Protein AF-A0A151BM33-F1 (afdb_monomer)

Sequence (132 aa):
MLRGLRAWWRGWRWKRRLNKRLEELEAKARELLREKDEAYTWSPIVYAERVLGIKPFSYQAKLLEDTNKRIVACMGRQTGKTTTIAMKAIYFADKNPRVTVLITSPSLRQSMIMFDRITTFVYSTPYLRNKV

Foldseek 3Di:
DPPVVVVVVVVVVVVVVVVVVVVVVVVVVVVVVVVVVCVQQVALQSVCCVQQVDHQDPLLSVVLRDPDPDDDDDDDPPNCVLVSVLSSQVSVPVVDDPDDDDDDDPDPVVSVVSVVSNVCRQVVGPVNVVVD

pLDDT: mean 89.18, std 10.1, range [53.09, 97.38]

Radius of gyration: 23.31 Å; Cα contacts (8 Å, |Δi|>4): 73; chains: 1; bounding box: 54×42×65 Å

Structure (mmCIF, N/CA/C/O backbone):
data_AF-A0A151BM33-F1
#
_entry.id   AF-A0A151BM33-F1
#
loop_
_atom_site.group_PDB
_atom_site.id
_atom_site.type_symbol
_atom_site.label_atom_id
_atom_site.label_alt_id
_atom_site.label_comp_id
_atom_site.label_asym_id
_atom_site.label_entity_id
_atom_site.label_seq_id
_atom_site.pdbx_PDB_ins_code
_atom_site.Cartn_x
_atom_site.Cartn_y
_atom_site.Cartn_z
_atom_site.occupancy
_atom_site.B_iso_or_equiv
_atom_site.auth_seq_id
_atom_site.auth_comp_id
_atom_site.auth_asym_id
_atom_site.auth_atom_id
_atom_site.pdbx_PDB_model_num
ATOM 1 N N . MET A 1 1 ? -36.157 28.209 45.078 1.00 53.09 1 MET A N 1
ATOM 2 C CA . MET A 1 1 ? -34.892 28.111 44.308 1.00 53.09 1 MET A CA 1
ATOM 3 C C . MET A 1 1 ? -34.386 26.674 44.035 1.00 53.09 1 MET A C 1
ATOM 5 O O . MET A 1 1 ? -33.508 26.513 43.204 1.00 53.09 1 MET A O 1
ATOM 9 N N . LEU A 1 2 ? -34.932 25.602 44.646 1.00 55.25 2 LEU A N 1
ATOM 10 C CA . LEU A 1 2 ? -34.335 24.242 44.604 1.00 55.25 2 LEU A CA 1
ATOM 11 C C . LEU A 1 2 ? -34.888 23.254 43.544 1.00 55.25 2 LEU A C 1
ATOM 13 O O . LEU A 1 2 ? -34.390 22.134 43.431 1.00 55.25 2 LEU A O 1
ATOM 17 N N . ARG A 1 3 ? -35.899 23.624 42.743 1.00 54.91 3 ARG A N 1
ATOM 18 C CA . ARG A 1 3 ? -36.500 22.711 41.740 1.00 54.91 3 ARG A CA 1
ATOM 19 C C . ARG A 1 3 ? -35.663 22.540 40.458 1.00 54.91 3 ARG A C 1
ATOM 21 O O . ARG A 1 3 ? -35.743 21.483 39.837 1.00 54.91 3 ARG A O 1
ATOM 28 N N . GLY A 1 4 ? -34.814 23.511 40.106 1.00 60.00 4 GLY A N 1
ATOM 29 C CA . GLY A 1 4 ? -33.956 23.451 38.910 1.00 60.00 4 GLY A CA 1
ATOM 30 C C . GLY A 1 4 ? -32.774 22.479 39.033 1.00 60.00 4 GLY A C 1
ATOM 31 O O . GLY A 1 4 ? -32.442 21.784 38.073 1.00 60.00 4 GLY A O 1
ATOM 32 N N . LEU A 1 5 ? -32.196 22.342 40.234 1.00 60.88 5 LEU A N 1
ATOM 33 C CA . LEU A 1 5 ? -31.001 21.517 40.455 1.00 60.88 5 LEU A CA 1
ATOM 34 C C . LEU A 1 5 ? -31.243 20.019 40.220 1.00 60.88 5 LEU A C 1
ATOM 36 O O . LEU A 1 5 ? -30.384 19.350 39.656 1.00 60.88 5 LEU A O 1
ATOM 40 N N . ARG A 1 6 ? -32.408 19.474 40.612 1.00 61.97 6 ARG A N 1
ATOM 41 C CA . ARG A 1 6 ? -32.717 18.039 40.424 1.00 61.97 6 ARG A CA 1
ATOM 42 C C . ARG A 1 6 ? -32.969 17.677 38.960 1.00 61.97 6 ARG A C 1
ATOM 44 O O . ARG A 1 6 ? -32.622 16.576 38.537 1.00 61.97 6 ARG A O 1
ATOM 51 N N . ALA A 1 7 ? -33.578 18.573 38.185 1.00 62.25 7 ALA A N 1
ATOM 52 C CA . ALA A 1 7 ? -33.772 18.375 36.749 1.00 62.25 7 ALA A CA 1
ATOM 53 C C . ALA A 1 7 ? -32.430 18.442 36.000 1.00 62.25 7 ALA A C 1
ATOM 55 O O . ALA A 1 7 ? -32.131 17.556 35.201 1.00 62.25 7 ALA A O 1
ATOM 56 N N . TRP A 1 8 ? -31.587 19.415 36.356 1.00 61.22 8 TRP A N 1
ATOM 57 C CA . TRP A 1 8 ? -30.235 19.576 35.823 1.00 61.22 8 TRP A CA 1
ATOM 58 C C . TRP A 1 8 ? -29.321 18.382 36.148 1.00 61.22 8 TRP A C 1
ATOM 60 O O . TRP A 1 8 ? -28.706 17.820 35.245 1.00 61.22 8 TRP A O 1
ATOM 70 N N . TRP A 1 9 ? -29.319 17.897 37.397 1.00 61.62 9 TRP A N 1
ATOM 71 C CA . TRP A 1 9 ? -28.558 16.705 37.809 1.00 61.62 9 TRP A CA 1
ATOM 72 C C . TRP A 1 9 ? -28.997 15.431 37.084 1.00 61.62 9 TRP A C 1
ATOM 74 O O . TRP A 1 9 ? -28.162 14.604 36.712 1.00 61.62 9 TRP A O 1
ATOM 84 N N . ARG A 1 10 ? -30.306 15.258 36.856 1.00 69.00 10 ARG A N 1
ATOM 85 C CA . ARG A 1 10 ? -30.814 14.136 36.056 1.00 69.00 10 ARG A CA 1
ATOM 86 C C . ARG A 1 10 ? -30.348 14.262 34.607 1.00 69.00 10 ARG A C 1
ATOM 88 O O . ARG A 1 10 ? -29.765 13.308 34.104 1.00 69.00 10 ARG A O 1
ATOM 95 N N . GLY A 1 11 ? -30.506 15.424 33.974 1.00 71.25 11 GLY A N 1
ATOM 96 C CA . GLY A 1 11 ? -30.040 15.667 32.604 1.00 71.25 11 GLY A CA 1
ATOM 97 C C . GLY A 1 11 ? -28.537 15.436 32.431 1.00 71.25 11 GLY A C 1
ATOM 98 O O . GLY A 1 11 ? -28.123 14.751 31.501 1.00 71.25 11 GLY A O 1
ATOM 99 N N . TRP A 1 12 ? -27.721 15.911 33.375 1.00 73.44 12 TRP A N 1
ATOM 100 C CA . TRP A 1 12 ? -26.271 15.711 33.371 1.00 73.44 12 TRP A CA 1
ATOM 101 C C . TRP A 1 12 ? -25.885 14.234 33.496 1.00 73.44 12 TRP A C 1
ATOM 103 O O . TRP A 1 12 ? -25.063 13.727 32.733 1.00 73.44 12 TRP A O 1
ATOM 113 N N . ARG A 1 13 ? -26.540 13.502 34.405 1.00 76.38 13 ARG A N 1
ATOM 114 C CA . ARG A 1 13 ? -26.320 12.064 34.602 1.00 76.38 13 ARG A CA 1
ATOM 115 C C . ARG A 1 13 ? -26.744 11.239 33.381 1.00 76.38 13 ARG A C 1
ATOM 117 O O . ARG A 1 13 ? -26.051 10.285 33.031 1.00 76.38 13 ARG A O 1
ATOM 124 N N . TRP A 1 14 ? -27.834 11.616 32.710 1.00 74.50 14 TRP A N 1
ATOM 125 C CA . TRP A 1 14 ? -28.260 11.014 31.441 1.00 74.50 14 TRP A CA 1
ATOM 126 C C . TRP A 1 14 ? -27.273 11.312 30.308 1.00 74.50 14 TRP A C 1
ATOM 128 O O . TRP A 1 14 ? -26.845 10.384 29.624 1.00 74.50 14 TRP A O 1
ATOM 138 N N . LYS A 1 15 ? -26.836 12.569 30.167 1.00 78.94 15 LYS A N 1
ATOM 139 C CA . LYS A 1 15 ? -25.858 13.003 29.159 1.00 78.94 15 LYS A CA 1
ATOM 140 C C . LYS A 1 15 ? -24.519 12.280 29.317 1.00 78.94 15 LYS A C 1
ATOM 142 O O . LYS A 1 15 ? -23.968 11.786 28.346 1.00 78.94 15 LYS A O 1
ATOM 147 N N . ARG A 1 16 ? -24.047 12.101 30.554 1.00 82.19 16 ARG A N 1
ATOM 148 C CA . ARG A 1 16 ? -22.817 11.352 30.854 1.00 82.19 16 ARG A CA 1
ATOM 149 C C . ARG A 1 16 ? -22.931 9.864 30.502 1.00 82.19 16 ARG A C 1
ATOM 151 O O . ARG A 1 16 ? -21.979 9.278 29.999 1.00 82.19 16 ARG A O 1
ATOM 158 N N . ARG A 1 17 ? -24.099 9.252 30.736 1.00 84.06 17 ARG A N 1
ATOM 159 C CA . ARG A 1 17 ? -24.363 7.846 30.380 1.00 84.06 17 ARG A CA 1
ATOM 160 C C . ARG A 1 17 ? -24.455 7.644 28.866 1.00 84.06 17 ARG A C 1
ATOM 162 O O . ARG A 1 17 ? -23.980 6.630 28.367 1.00 84.06 17 ARG A O 1
ATOM 169 N N . LEU A 1 18 ? -25.049 8.606 28.161 1.00 86.19 18 LEU A N 1
ATOM 170 C CA . LEU A 1 18 ? -25.092 8.658 26.699 1.00 86.19 18 LEU A CA 1
ATOM 171 C C . LEU A 1 18 ? -23.692 8.827 26.104 1.00 86.19 18 LEU A C 1
ATOM 173 O O . LEU A 1 18 ? -23.329 8.041 25.242 1.00 86.19 18 LEU A O 1
ATOM 177 N N . ASN A 1 19 ? -22.890 9.763 26.619 1.00 90.69 19 ASN A N 1
ATOM 178 C CA . ASN A 1 19 ? -21.514 9.970 26.160 1.00 90.69 19 ASN A CA 1
ATOM 179 C C . ASN A 1 19 ? -20.654 8.720 26.364 1.00 90.69 19 ASN A C 1
ATOM 181 O O . ASN A 1 19 ? -19.970 8.304 25.441 1.00 90.69 19 ASN A O 1
ATOM 185 N N . LYS A 1 20 ? -20.758 8.060 27.525 1.00 90.06 20 LYS A N 1
ATOM 186 C CA . LYS A 1 20 ? -20.035 6.806 27.767 1.00 90.06 20 LYS A CA 1
ATOM 187 C C . LYS A 1 20 ? -20.435 5.710 26.769 1.00 90.06 20 LYS A C 1
ATOM 189 O O . LYS A 1 20 ? -19.578 5.026 26.228 1.00 90.06 20 LYS A O 1
ATOM 194 N N . ARG A 1 21 ? -21.738 5.557 26.494 1.00 90.12 21 ARG A N 1
ATOM 195 C CA . ARG A 1 21 ? -22.224 4.619 25.467 1.00 90.12 21 ARG A CA 1
ATOM 196 C C . ARG A 1 21 ? -21.727 4.987 24.071 1.00 90.12 21 ARG A C 1
ATOM 198 O O . ARG A 1 21 ? -21.435 4.086 23.298 1.00 90.12 21 ARG A O 1
ATOM 205 N N . LEU A 1 22 ? -21.649 6.276 23.748 1.00 91.19 22 LEU A N 1
ATOM 206 C CA . LEU A 1 22 ? -21.128 6.749 22.468 1.00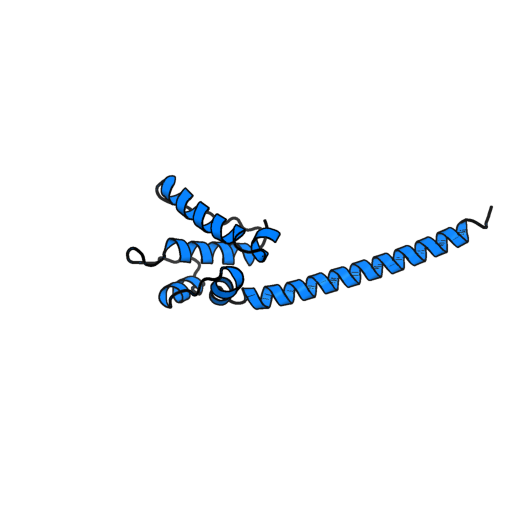 91.19 22 LEU A CA 1
ATOM 207 C C . LEU A 1 22 ? -19.645 6.393 22.320 1.00 91.19 22 LEU A C 1
ATOM 209 O O . LEU A 1 22 ? -19.279 5.795 21.319 1.00 91.19 22 LEU A O 1
ATOM 213 N N . GLU A 1 23 ? -18.829 6.653 23.342 1.00 91.19 23 GLU A N 1
ATOM 214 C CA . GLU A 1 23 ? -17.410 6.269 23.375 1.00 91.19 23 GLU A CA 1
ATOM 215 C C . GLU A 1 23 ? -17.221 4.749 23.229 1.00 91.19 23 GLU A C 1
ATOM 217 O O . GLU A 1 23 ? -16.388 4.300 22.445 1.00 91.19 23 GLU A O 1
ATOM 222 N N . GLU A 1 24 ? -18.023 3.942 23.932 1.00 92.81 24 GLU A N 1
ATOM 223 C CA . GLU A 1 24 ? -17.997 2.476 23.820 1.00 92.81 24 GLU A CA 1
ATOM 224 C C . GLU A 1 24 ? -18.382 1.997 22.408 1.00 92.81 24 GLU A C 1
ATOM 226 O O . GLU A 1 24 ? -17.767 1.071 21.874 1.00 92.81 24 GLU A O 1
ATOM 231 N N . LEU A 1 25 ? -19.394 2.614 21.789 1.00 92.44 25 LEU A N 1
ATOM 232 C CA . LEU A 1 25 ? -19.814 2.300 20.420 1.00 92.44 25 LEU A CA 1
ATOM 233 C C . LEU A 1 25 ? -18.760 2.714 19.394 1.00 92.44 25 LEU A C 1
ATOM 235 O O . LEU A 1 25 ? -18.469 1.945 18.482 1.00 92.44 25 LEU A O 1
ATOM 239 N N . GLU A 1 26 ? -18.161 3.893 19.552 1.00 92.25 26 GLU A N 1
ATOM 240 C CA . GLU A 1 26 ? -17.071 4.354 18.697 1.00 92.25 26 GLU A CA 1
ATOM 241 C C . GLU A 1 26 ? -15.847 3.447 18.805 1.00 92.25 26 GLU A C 1
ATOM 243 O O . GLU A 1 26 ? -15.246 3.118 17.786 1.00 92.25 26 GLU A O 1
ATOM 248 N N . ALA A 1 27 ? -15.477 3.021 20.015 1.00 88.94 27 ALA A N 1
ATOM 249 C CA . ALA A 1 27 ? -14.367 2.099 20.224 1.00 88.94 27 ALA A CA 1
ATOM 250 C C . ALA A 1 27 ? -14.616 0.761 19.511 1.00 88.94 27 ALA A C 1
ATOM 252 O O . ALA A 1 27 ? -13.766 0.313 18.744 1.00 88.94 27 ALA A O 1
ATOM 253 N N . LYS A 1 28 ? -15.815 0.184 19.671 1.00 91.06 28 LYS A N 1
ATOM 254 C CA . LYS A 1 28 ? -16.213 -1.049 18.970 1.00 91.06 28 LYS A CA 1
ATOM 255 C C . LYS A 1 28 ? -16.226 -0.884 17.454 1.00 91.06 28 LYS A C 1
ATOM 257 O O . LYS A 1 28 ? -15.776 -1.770 16.736 1.00 91.06 28 LYS A O 1
ATOM 262 N N . ALA A 1 29 ? -16.730 0.243 16.953 1.00 88.69 29 ALA A N 1
ATOM 263 C CA . ALA A 1 29 ? -16.724 0.526 15.523 1.00 88.69 29 ALA A CA 1
ATOM 264 C C . ALA A 1 29 ? -15.289 0.606 14.978 1.00 88.69 29 ALA A C 1
ATOM 266 O O . ALA A 1 29 ? -15.005 0.029 13.932 1.00 88.69 29 ALA A O 1
ATOM 267 N N . ARG A 1 30 ? -14.372 1.263 15.701 1.00 84.12 30 ARG A N 1
ATOM 268 C CA . ARG A 1 30 ? -12.949 1.338 15.329 1.00 84.12 30 ARG A CA 1
ATOM 269 C C . ARG A 1 30 ? -12.282 -0.035 15.327 1.00 84.12 30 ARG A C 1
ATOM 271 O O . ARG A 1 30 ? -11.504 -0.316 14.424 1.00 84.12 30 ARG A O 1
ATOM 278 N N . GLU A 1 31 ? -12.588 -0.879 16.307 1.00 87.06 31 GLU A N 1
ATOM 279 C CA . GLU A 1 31 ? -12.047 -2.238 16.403 1.00 87.06 31 GLU A CA 1
ATOM 280 C C . GLU A 1 31 ? -12.516 -3.114 15.234 1.00 87.06 31 GLU A C 1
ATOM 282 O O . GLU A 1 31 ? -11.691 -3.678 14.522 1.00 87.06 31 GLU A O 1
ATOM 287 N N . LEU A 1 32 ? -13.819 -3.106 14.932 1.00 85.69 32 LEU A N 1
ATOM 288 C CA . LEU A 1 32 ? -14.380 -3.816 13.776 1.00 85.69 32 LEU A CA 1
ATOM 289 C C . LEU A 1 32 ? -13.815 -3.319 12.439 1.00 85.69 32 LEU A C 1
ATOM 291 O O . LEU A 1 32 ? -13.590 -4.109 11.521 1.00 85.69 32 LEU A O 1
ATOM 295 N N . LEU A 1 33 ? -13.610 -2.006 12.301 1.00 83.38 33 LEU A N 1
ATOM 296 C CA . LEU A 1 33 ? -12.974 -1.434 11.113 1.00 83.38 33 LEU A CA 1
ATOM 297 C C . LEU A 1 33 ? -11.524 -1.906 10.991 1.00 83.38 33 LEU A C 1
ATOM 299 O O . LEU A 1 33 ? -11.100 -2.277 9.903 1.00 83.38 33 LEU A O 1
ATOM 303 N N . ARG A 1 34 ? -10.790 -1.964 12.104 1.00 80.50 34 ARG A N 1
ATOM 304 C CA . ARG A 1 34 ? -9.408 -2.442 12.126 1.00 80.50 34 ARG A CA 1
ATOM 305 C C . ARG A 1 34 ? -9.291 -3.918 11.755 1.00 80.50 34 ARG A C 1
ATOM 307 O O . ARG A 1 34 ? -8.432 -4.256 10.949 1.00 80.50 34 ARG A O 1
ATOM 314 N N . GLU A 1 35 ? -10.149 -4.780 12.294 1.00 81.31 35 GLU A N 1
ATOM 315 C CA . GLU A 1 35 ? -10.175 -6.204 11.931 1.00 81.31 35 GLU A CA 1
ATOM 316 C C . GLU A 1 35 ? -10.433 -6.392 10.433 1.00 81.31 35 GLU A C 1
ATOM 318 O O . GLU A 1 35 ? -9.762 -7.181 9.763 1.00 81.31 35 GLU A O 1
ATOM 323 N N . LYS A 1 36 ? -11.380 -5.621 9.881 1.00 80.88 36 LYS A N 1
ATOM 324 C CA . LYS A 1 36 ? -11.644 -5.621 8.441 1.00 80.88 36 LYS A CA 1
ATOM 325 C C . LYS A 1 36 ? -10.431 -5.146 7.647 1.00 80.88 36 LYS A C 1
ATOM 327 O O . LYS A 1 36 ? -10.064 -5.811 6.683 1.00 80.88 36 LYS A O 1
ATOM 332 N N . ASP A 1 37 ? -9.796 -4.050 8.047 1.00 82.44 37 ASP A N 1
ATOM 333 C CA . ASP A 1 37 ? -8.592 -3.533 7.391 1.00 82.44 37 ASP A CA 1
ATOM 334 C C . ASP A 1 37 ? -7.454 -4.566 7.410 1.00 82.44 37 ASP A C 1
ATOM 336 O O . ASP A 1 37 ? -6.805 -4.805 6.391 1.00 82.44 37 ASP A O 1
ATOM 340 N N . GLU A 1 38 ? -7.219 -5.239 8.536 1.00 81.81 38 GLU A N 1
ATOM 341 C CA . GLU A 1 38 ? -6.189 -6.278 8.648 1.00 81.81 38 GLU A CA 1
ATOM 342 C C . GLU A 1 38 ? -6.463 -7.460 7.703 1.00 81.81 38 GLU A C 1
ATOM 344 O O . GLU A 1 38 ? -5.540 -7.921 7.024 1.00 81.81 38 GLU A O 1
ATOM 349 N N . ALA A 1 39 ? -7.724 -7.875 7.546 1.00 81.31 39 ALA A N 1
ATOM 350 C CA . ALA A 1 39 ? -8.106 -8.944 6.620 1.00 81.31 39 ALA A CA 1
ATOM 351 C C . ALA A 1 39 ? -7.772 -8.634 5.145 1.00 81.31 39 ALA A C 1
ATOM 353 O O . ALA A 1 39 ? -7.473 -9.550 4.375 1.00 81.31 39 ALA A O 1
ATOM 354 N N . TYR A 1 40 ? -7.776 -7.359 4.742 1.00 81.00 40 TYR A N 1
ATOM 355 C CA . TYR A 1 40 ? -7.426 -6.936 3.377 1.00 81.00 40 TYR A CA 1
ATOM 356 C C . TYR A 1 40 ? -5.957 -6.527 3.209 1.00 81.00 40 TYR A C 1
ATOM 358 O O . TYR A 1 40 ? -5.490 -6.368 2.081 1.00 81.00 40 TYR A O 1
ATOM 366 N N . THR A 1 41 ? -5.214 -6.362 4.307 1.00 87.50 41 THR A N 1
ATOM 367 C CA . THR A 1 41 ? -3.863 -5.773 4.298 1.00 87.50 41 THR A CA 1
ATOM 368 C C . THR A 1 41 ? -2.792 -6.644 4.962 1.00 87.50 41 THR A C 1
ATOM 370 O O . THR A 1 41 ? -1.712 -6.149 5.296 1.00 87.50 41 THR A O 1
ATOM 373 N N . TRP A 1 42 ? -3.056 -7.933 5.191 1.00 88.56 42 TRP A N 1
ATOM 374 C CA . TRP A 1 42 ? -2.095 -8.834 5.843 1.00 88.56 42 TRP A CA 1
ATOM 375 C C . TRP A 1 42 ? -0.888 -9.198 4.961 1.00 88.56 42 TRP A C 1
ATOM 377 O O . TRP A 1 42 ? 0.179 -9.499 5.490 1.00 88.56 42 TRP A O 1
ATOM 387 N N . SER A 1 43 ? -1.030 -9.145 3.632 1.00 93.81 43 SER A N 1
ATOM 388 C CA . SER A 1 43 ? 0.052 -9.386 2.669 1.00 93.81 43 SER A CA 1
ATOM 389 C C . SER A 1 43 ? 0.054 -8.325 1.561 1.00 93.81 43 SER A C 1
ATOM 391 O O . SER A 1 43 ? -1.026 -7.908 1.129 1.00 93.81 43 SER A O 1
ATOM 393 N N . PRO A 1 44 ? 1.234 -7.935 1.033 1.00 95.62 44 PRO A N 1
ATOM 394 C CA . PRO A 1 44 ? 1.342 -7.077 -0.147 1.00 95.62 44 PRO A CA 1
ATOM 395 C C . PRO A 1 44 ? 0.565 -7.596 -1.368 1.00 95.62 44 PRO A C 1
ATOM 397 O O . PRO A 1 44 ? 0.064 -6.801 -2.160 1.00 95.62 44 PRO A O 1
ATOM 400 N N . ILE A 1 45 ? 0.464 -8.921 -1.535 1.00 96.44 45 ILE A N 1
ATOM 401 C CA . ILE A 1 45 ? -0.253 -9.535 -2.663 1.00 96.44 45 ILE A CA 1
ATOM 402 C C . ILE A 1 45 ? -1.757 -9.377 -2.477 1.00 96.44 45 ILE A C 1
ATOM 404 O O . ILE A 1 45 ? -2.444 -8.909 -3.381 1.00 96.44 45 ILE A O 1
ATOM 408 N N . VAL A 1 46 ? -2.265 -9.717 -1.290 1.00 94.69 46 VAL A N 1
ATOM 409 C CA . VAL A 1 46 ? -3.693 -9.563 -0.977 1.00 94.69 46 VAL A CA 1
ATOM 410 C C . VAL A 1 46 ? -4.105 -8.103 -1.070 1.00 94.69 46 VAL A C 1
ATOM 412 O O . VAL A 1 46 ? -5.164 -7.803 -1.612 1.00 94.69 46 VAL A O 1
ATOM 415 N N . TYR A 1 47 ? -3.237 -7.196 -0.632 1.00 95.31 47 TYR A N 1
ATOM 416 C CA . TYR A 1 47 ? -3.439 -5.769 -0.803 1.00 95.31 47 TYR A CA 1
ATOM 417 C C . TYR A 1 47 ? -3.556 -5.372 -2.280 1.00 95.31 47 TYR A C 1
ATOM 419 O O . TYR A 1 47 ? -4.498 -4.682 -2.669 1.00 95.31 47 TYR A O 1
ATOM 427 N N . ALA A 1 48 ? -2.632 -5.838 -3.125 1.00 95.75 48 ALA A N 1
ATOM 428 C CA . ALA A 1 48 ? -2.678 -5.575 -4.559 1.00 95.75 48 ALA A CA 1
ATOM 429 C C . ALA A 1 48 ? -3.984 -6.085 -5.192 1.00 95.75 48 ALA A C 1
ATOM 431 O O . ALA A 1 48 ? -4.615 -5.359 -5.957 1.00 95.75 48 ALA A O 1
ATOM 432 N N . GLU A 1 49 ? -4.431 -7.287 -4.831 1.00 95.06 49 GLU A N 1
ATOM 433 C CA . GLU A 1 49 ? -5.633 -7.894 -5.407 1.00 95.06 49 GLU A CA 1
ATOM 434 C C . GLU A 1 49 ? -6.931 -7.269 -4.887 1.00 95.06 49 GLU A C 1
ATOM 436 O O . GLU A 1 49 ? -7.829 -6.964 -5.671 1.00 95.06 49 GLU A O 1
ATOM 441 N N . ARG A 1 50 ? -7.052 -7.089 -3.569 1.00 92.50 50 ARG A N 1
ATOM 442 C CA . ARG A 1 50 ? -8.306 -6.698 -2.908 1.00 92.50 50 ARG A CA 1
ATOM 443 C C . ARG A 1 50 ? -8.486 -5.196 -2.804 1.00 92.50 50 ARG A C 1
ATOM 445 O O . ARG A 1 50 ? -9.611 -4.724 -2.930 1.00 92.50 50 ARG A O 1
ATOM 452 N N . VAL A 1 51 ? -7.401 -4.464 -2.557 1.00 93.25 51 VAL A N 1
ATOM 453 C CA . VAL A 1 51 ? -7.441 -3.004 -2.471 1.00 93.25 51 VAL A CA 1
ATOM 454 C C . VAL A 1 51 ? -7.234 -2.430 -3.861 1.00 93.25 51 VAL A C 1
ATOM 456 O O . VAL A 1 51 ? -8.110 -1.738 -4.358 1.00 93.25 51 VAL A O 1
ATOM 459 N N . LEU A 1 52 ? -6.126 -2.759 -4.530 1.00 93.88 52 LEU A N 1
ATOM 460 C CA . LEU A 1 52 ? -5.753 -2.120 -5.801 1.00 93.88 52 LEU A CA 1
ATOM 461 C C . LEU A 1 52 ? -6.378 -2.765 -7.050 1.00 93.88 52 LEU A C 1
ATOM 463 O O . LEU A 1 52 ? -6.230 -2.221 -8.145 1.00 93.88 52 LEU A O 1
ATOM 467 N N . GLY A 1 53 ? -7.059 -3.907 -6.913 1.00 93.19 53 GLY A N 1
ATOM 468 C CA . GLY A 1 53 ? -7.720 -4.599 -8.024 1.00 93.19 53 GLY A CA 1
ATOM 469 C C . GLY A 1 53 ? -6.760 -5.200 -9.057 1.00 93.19 53 GLY A C 1
ATOM 470 O O . GLY A 1 53 ? -7.150 -5.409 -10.204 1.00 93.19 53 GLY A O 1
ATOM 471 N N . ILE A 1 54 ? -5.499 -5.454 -8.690 1.00 94.19 54 ILE A N 1
ATOM 472 C CA . ILE A 1 54 ? -4.472 -6.001 -9.582 1.00 94.19 54 ILE A CA 1
ATOM 473 C C . ILE A 1 54 ? -3.996 -7.349 -9.068 1.00 94.19 54 ILE A C 1
ATOM 475 O O . ILE A 1 54 ? -3.486 -7.457 -7.958 1.00 94.19 54 ILE A O 1
ATOM 479 N N . LYS A 1 55 ? -4.051 -8.357 -9.940 1.00 96.31 55 LYS A N 1
ATOM 480 C CA . LYS A 1 55 ? -3.382 -9.636 -9.720 1.00 96.31 55 LYS A CA 1
ATOM 481 C C . LYS A 1 55 ? -1.928 -9.557 -10.200 1.00 96.31 55 LYS A C 1
ATOM 483 O O . LYS A 1 55 ? -1.711 -9.488 -11.412 1.00 96.31 55 LYS A O 1
ATOM 488 N N . PRO A 1 56 ? -0.928 -9.529 -9.299 1.00 96.62 56 PRO A N 1
ATOM 489 C CA . PRO A 1 56 ? 0.467 -9.469 -9.707 1.00 96.62 56 PRO A CA 1
ATOM 490 C C . PRO A 1 56 ? 0.898 -10.778 -10.379 1.00 96.62 56 PRO A C 1
ATOM 492 O O . PRO A 1 56 ? 0.498 -11.871 -9.977 1.00 96.62 56 PRO A O 1
ATOM 495 N N . PHE A 1 57 ? 1.776 -10.682 -11.376 1.00 97.06 57 PHE A N 1
ATOM 496 C CA . PHE A 1 57 ? 2.484 -11.856 -11.890 1.00 97.06 57 PHE A CA 1
ATOM 497 C C . PHE A 1 57 ? 3.426 -12.427 -10.822 1.00 97.06 57 PHE A C 1
ATOM 499 O O . PHE A 1 57 ? 3.873 -11.707 -9.930 1.00 97.06 57 PHE A O 1
ATOM 506 N N . SER A 1 58 ? 3.814 -13.697 -10.953 1.00 96.31 58 SER A N 1
ATOM 507 C CA . SER A 1 58 ? 4.687 -14.391 -9.988 1.00 96.31 58 SER A CA 1
ATOM 508 C C . SER A 1 58 ? 5.993 -13.641 -9.686 1.00 96.31 58 SER A C 1
ATOM 510 O O . SER A 1 58 ? 6.408 -13.535 -8.534 1.00 96.31 58 SER A O 1
ATOM 512 N N . TYR A 1 59 ? 6.622 -13.043 -10.700 1.00 95.12 59 TYR A N 1
ATOM 513 C CA . TYR A 1 59 ? 7.840 -12.251 -10.516 1.00 95.12 59 TYR A CA 1
ATOM 514 C C . TYR A 1 59 ? 7.587 -10.904 -9.814 1.00 95.12 59 TYR A C 1
ATOM 516 O O . TYR A 1 59 ? 8.465 -10.398 -9.119 1.00 95.12 59 TYR A O 1
ATOM 524 N N . GLN A 1 60 ? 6.395 -10.318 -9.974 1.00 97.38 60 GLN A N 1
ATOM 525 C CA . GLN A 1 60 ? 6.001 -9.100 -9.261 1.00 97.38 60 GLN A CA 1
ATOM 526 C C . GLN A 1 60 ? 5.681 -9.425 -7.805 1.00 97.38 60 GLN A C 1
ATOM 528 O O . GLN A 1 60 ? 6.135 -8.706 -6.924 1.00 97.38 60 GLN A O 1
ATOM 533 N N . ALA A 1 61 ? 4.961 -10.523 -7.559 1.00 97.00 61 ALA A N 1
ATOM 534 C CA . ALA A 1 61 ? 4.670 -11.051 -6.229 1.00 97.00 61 ALA A CA 1
ATOM 535 C C . ALA A 1 61 ? 5.956 -11.255 -5.417 1.00 97.00 61 ALA A C 1
ATOM 537 O O . ALA A 1 61 ? 6.081 -10.692 -4.333 1.00 97.00 61 ALA A O 1
ATOM 538 N N . LYS A 1 62 ? 6.967 -11.910 -6.007 1.00 96.44 62 LYS A N 1
ATOM 539 C CA . LYS A 1 62 ? 8.288 -12.075 -5.382 1.00 96.44 62 LYS A CA 1
ATOM 540 C C . LYS A 1 62 ? 8.912 -10.740 -4.956 1.00 96.44 62 LYS A C 1
ATOM 542 O O . LYS A 1 62 ? 9.472 -10.642 -3.871 1.00 96.44 62 LYS A O 1
ATOM 547 N N . LEU A 1 63 ? 8.805 -9.704 -5.792 1.00 97.00 63 LEU A N 1
ATOM 548 C CA . LEU A 1 63 ? 9.316 -8.370 -5.463 1.00 97.00 63 LEU A CA 1
ATOM 549 C C . LEU A 1 63 ? 8.468 -7.655 -4.398 1.00 97.00 63 LEU A C 1
ATOM 551 O O . LEU A 1 63 ? 9.011 -6.908 -3.585 1.00 97.00 63 LEU A O 1
ATOM 555 N N . LEU A 1 64 ? 7.147 -7.846 -4.400 1.00 97.25 64 LEU A N 1
ATOM 556 C CA . LEU A 1 64 ? 6.241 -7.256 -3.414 1.00 97.25 64 LEU A CA 1
ATOM 557 C C . LEU A 1 64 ? 6.501 -7.823 -2.014 1.00 97.25 64 LEU A C 1
ATOM 559 O O . LEU A 1 64 ? 6.619 -7.042 -1.070 1.00 97.25 64 LEU A O 1
ATOM 563 N N . GLU A 1 65 ? 6.661 -9.141 -1.909 1.00 96.12 65 GLU A N 1
ATOM 564 C CA . GLU A 1 65 ? 6.871 -9.872 -0.653 1.00 96.12 65 GLU A CA 1
ATOM 565 C C . GLU A 1 65 ? 8.285 -9.749 -0.079 1.00 96.12 65 GLU A C 1
ATOM 567 O O . GLU A 1 65 ? 8.479 -10.007 1.104 1.00 96.12 65 GLU A O 1
ATOM 572 N N . ASP A 1 66 ? 9.272 -9.327 -0.875 1.00 96.25 66 ASP A N 1
ATOM 573 C CA . ASP A 1 66 ? 10.644 -9.152 -0.393 1.00 96.25 66 ASP A CA 1
ATOM 574 C C . ASP A 1 66 ? 10.713 -8.096 0.733 1.00 96.25 66 ASP A C 1
ATOM 576 O O . ASP A 1 66 ? 10.389 -6.920 0.527 1.00 96.25 66 ASP A O 1
ATOM 580 N N . THR A 1 67 ? 11.129 -8.519 1.929 1.00 95.00 67 THR A N 1
ATOM 581 C CA . THR A 1 67 ? 11.210 -7.694 3.146 1.00 95.00 67 THR A CA 1
ATOM 582 C C . THR A 1 67 ? 12.600 -7.106 3.398 1.00 95.00 67 THR A C 1
ATOM 584 O O . THR A 1 67 ? 12.812 -6.433 4.412 1.00 95.00 67 THR A O 1
ATOM 587 N N . ASN A 1 68 ? 13.562 -7.319 2.496 1.00 96.94 68 ASN A N 1
ATOM 588 C CA . ASN A 1 68 ? 14.906 -6.780 2.652 1.00 96.94 68 ASN A CA 1
ATOM 589 C C . ASN A 1 68 ? 14.904 -5.245 2.654 1.00 96.94 68 ASN A C 1
ATOM 591 O O . ASN A 1 68 ? 14.186 -4.588 1.902 1.00 96.94 68 ASN A O 1
ATOM 595 N N . LYS A 1 69 ? 15.789 -4.651 3.466 1.00 95.38 69 LYS A N 1
ATOM 596 C CA . LYS A 1 69 ? 15.910 -3.184 3.594 1.00 95.38 69 LYS A CA 1
ATOM 597 C C . LYS A 1 69 ? 16.342 -2.490 2.297 1.00 95.38 69 LYS A C 1
ATOM 599 O O . LYS A 1 69 ? 16.059 -1.311 2.114 1.00 95.38 69 LYS A O 1
ATOM 604 N N . ARG A 1 70 ? 17.093 -3.184 1.436 1.00 96.62 70 ARG A N 1
ATOM 605 C CA . ARG A 1 70 ? 17.625 -2.666 0.167 1.00 96.62 70 ARG A CA 1
ATOM 606 C C . ARG A 1 70 ? 17.405 -3.723 -0.902 1.00 96.62 70 ARG A C 1
ATOM 608 O O . ARG A 1 70 ? 17.895 -4.837 -0.756 1.00 96.62 70 ARG A O 1
ATOM 615 N N . ILE A 1 71 ? 16.676 -3.366 -1.952 1.00 96.00 71 ILE A N 1
ATOM 616 C CA . ILE A 1 71 ? 16.278 -4.289 -3.015 1.00 96.00 71 ILE A CA 1
ATOM 617 C C . ILE A 1 71 ? 16.690 -3.686 -4.355 1.00 96.00 71 ILE A C 1
ATOM 619 O O . ILE A 1 71 ? 16.411 -2.519 -4.627 1.00 96.00 71 ILE A O 1
ATOM 623 N N . VAL A 1 72 ? 17.327 -4.494 -5.201 1.00 95.75 72 VAL A N 1
ATOM 624 C CA . VAL A 1 72 ? 17.614 -4.158 -6.600 1.00 95.75 72 VAL A CA 1
ATOM 625 C C . V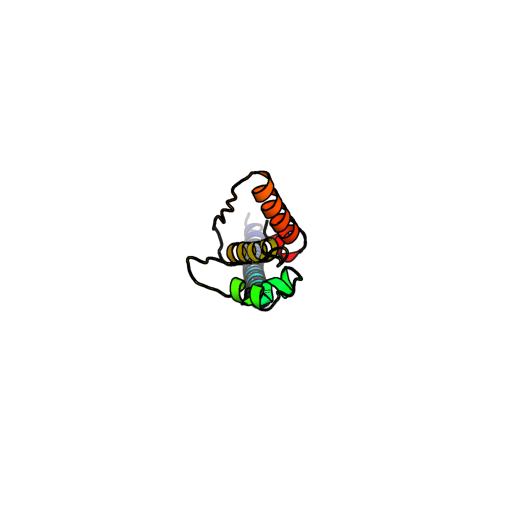AL A 1 72 ? 16.828 -5.120 -7.482 1.00 95.75 72 VAL A C 1
ATOM 627 O O . VAL A 1 72 ? 16.997 -6.332 -7.388 1.00 95.75 72 VAL A O 1
ATOM 630 N N . ALA A 1 73 ? 15.958 -4.584 -8.339 1.00 94.19 73 ALA A N 1
ATOM 631 C CA . ALA A 1 73 ? 15.119 -5.379 -9.230 1.00 94.19 73 ALA A CA 1
ATOM 632 C C . ALA A 1 73 ? 15.598 -5.262 -10.686 1.00 94.19 73 ALA A C 1
ATOM 634 O O . ALA A 1 73 ? 15.344 -4.264 -11.363 1.00 94.19 73 ALA A O 1
ATOM 635 N N . CYS A 1 74 ? 16.258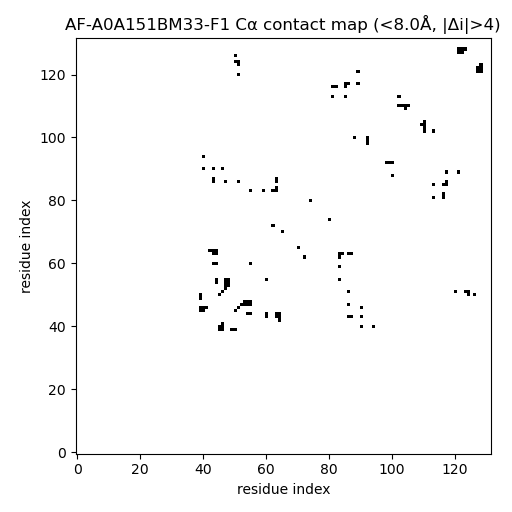 -6.305 -11.192 1.00 94.88 74 CYS A N 1
ATOM 636 C CA . CYS A 1 74 ? 16.646 -6.407 -12.601 1.00 94.88 74 CYS A CA 1
ATOM 637 C C . CYS A 1 74 ? 15.444 -6.866 -13.439 1.00 94.88 74 CYS A C 1
ATOM 639 O O . CYS A 1 74 ? 15.078 -8.038 -13.419 1.00 94.88 74 CYS A O 1
ATOM 641 N N . MET A 1 75 ? 14.803 -5.942 -14.162 1.00 94.56 75 MET A N 1
ATOM 642 C CA . MET A 1 75 ? 13.534 -6.208 -14.851 1.00 94.56 75 MET A CA 1
ATOM 643 C C . MET A 1 75 ? 13.550 -5.751 -16.318 1.00 94.56 75 MET A C 1
ATOM 645 O O . MET A 1 75 ? 13.803 -4.579 -16.621 1.00 94.56 75 MET A O 1
ATOM 649 N N . GLY A 1 76 ? 13.174 -6.654 -17.231 1.00 94.69 76 GLY A N 1
ATOM 650 C CA . GLY A 1 76 ? 13.045 -6.401 -18.676 1.00 94.69 76 GLY A CA 1
ATOM 651 C C . GLY A 1 76 ? 11.987 -5.349 -19.034 1.00 94.69 76 GLY A C 1
ATOM 652 O O . GLY A 1 76 ? 11.162 -4.973 -18.197 1.00 94.69 76 GLY A O 1
ATOM 653 N N . ARG A 1 77 ? 12.016 -4.798 -20.255 1.00 93.62 77 ARG A N 1
ATOM 654 C CA . ARG A 1 77 ? 11.046 -3.780 -20.726 1.00 93.62 77 ARG A CA 1
ATOM 655 C C . ARG A 1 77 ? 9.603 -4.307 -20.670 1.00 93.62 77 ARG A C 1
ATOM 657 O O . ARG A 1 77 ? 9.388 -5.501 -20.784 1.00 93.62 77 ARG A O 1
ATOM 664 N N . GLN A 1 78 ? 8.640 -3.407 -20.439 1.00 93.06 78 GLN A N 1
ATOM 665 C CA . GLN A 1 78 ? 7.194 -3.709 -20.433 1.00 93.06 78 GLN A CA 1
ATOM 666 C C . GLN A 1 78 ? 6.727 -4.802 -19.443 1.00 93.06 78 GLN A C 1
ATOM 668 O O . GLN A 1 78 ? 5.627 -5.317 -19.553 1.00 93.06 78 GLN A O 1
ATOM 673 N N . THR A 1 79 ? 7.504 -5.088 -18.397 1.00 95.38 79 THR A N 1
ATOM 674 C CA . THR A 1 79 ? 7.165 -6.085 -17.358 1.00 95.38 79 THR A CA 1
ATOM 675 C C . THR A 1 79 ? 6.311 -5.538 -16.206 1.00 95.38 79 THR A C 1
ATOM 677 O O . THR A 1 79 ? 6.085 -6.224 -15.212 1.00 95.38 79 THR A O 1
ATOM 680 N N . GLY A 1 80 ? 5.854 -4.285 -16.294 1.00 94.38 80 GLY A N 1
ATOM 681 C CA . GLY A 1 80 ? 5.039 -3.657 -15.247 1.00 94.38 80 GLY A CA 1
ATOM 682 C C . GLY A 1 80 ? 5.821 -3.127 -14.037 1.00 94.38 80 GLY A C 1
ATOM 683 O O . GLY A 1 80 ? 5.230 -2.955 -12.977 1.00 94.38 80 GLY A O 1
ATOM 684 N N . LYS A 1 81 ? 7.121 -2.828 -14.191 1.00 94.44 81 LYS A N 1
ATOM 685 C CA . LYS A 1 81 ? 8.007 -2.293 -13.132 1.00 94.44 81 LYS A CA 1
ATOM 686 C C . LYS A 1 81 ? 7.379 -1.162 -12.306 1.00 94.44 81 LYS A C 1
ATOM 688 O O . LYS A 1 81 ? 7.296 -1.255 -11.087 1.00 94.44 81 LYS A O 1
ATOM 693 N N . THR A 1 82 ? 6.917 -0.109 -12.984 1.00 94.81 82 THR A N 1
ATOM 694 C CA . THR A 1 82 ? 6.322 1.090 -12.369 1.00 94.81 82 THR A CA 1
ATOM 695 C C . THR A 1 82 ? 5.116 0.724 -11.516 1.00 94.81 82 THR A C 1
ATOM 697 O O . THR A 1 82 ? 5.000 1.163 -10.378 1.00 94.81 82 THR A O 1
ATOM 700 N N . THR A 1 83 ? 4.253 -0.149 -12.039 1.00 95.56 83 THR A N 1
ATOM 701 C CA . THR A 1 83 ? 3.083 -0.651 -11.318 1.00 95.56 83 THR A CA 1
ATOM 702 C C . THR A 1 83 ? 3.497 -1.430 -10.072 1.00 95.56 83 THR A C 1
ATOM 704 O O . THR A 1 83 ? 2.978 -1.152 -9.000 1.00 95.56 83 THR A O 1
ATOM 707 N N . THR A 1 84 ? 4.467 -2.345 -10.169 1.00 96.94 84 THR A N 1
ATOM 708 C CA . THR A 1 84 ? 4.938 -3.125 -9.012 1.00 96.94 84 THR A CA 1
ATOM 709 C C . THR A 1 84 ? 5.518 -2.248 -7.907 1.00 96.94 84 THR A C 1
ATOM 711 O O . THR A 1 84 ? 5.163 -2.427 -6.744 1.00 96.94 84 THR A O 1
ATOM 714 N N . ILE A 1 85 ? 6.357 -1.268 -8.252 1.00 96.00 85 ILE A N 1
ATOM 715 C CA . ILE A 1 85 ? 6.927 -0.352 -7.256 1.00 96.00 85 ILE A CA 1
ATOM 716 C C . ILE A 1 85 ? 5.847 0.559 -6.656 1.00 96.00 85 ILE A C 1
ATOM 718 O O . ILE A 1 85 ? 5.875 0.802 -5.454 1.00 96.00 85 ILE A O 1
ATOM 722 N N . ALA A 1 86 ? 4.862 1.007 -7.444 1.00 96.31 86 ALA A N 1
ATOM 723 C CA . ALA A 1 86 ? 3.757 1.823 -6.939 1.00 96.31 86 ALA A CA 1
ATOM 724 C C . ALA A 1 86 ? 2.900 1.043 -5.930 1.00 96.31 86 ALA A C 1
ATOM 726 O O . ALA A 1 86 ? 2.618 1.556 -4.851 1.00 96.31 86 ALA A O 1
ATOM 727 N N . MET A 1 87 ? 2.566 -0.219 -6.231 1.00 96.44 87 MET A N 1
ATOM 728 C CA . MET A 1 87 ? 1.860 -1.101 -5.294 1.00 96.44 87 MET A CA 1
ATOM 729 C C . MET A 1 87 ? 2.650 -1.276 -3.988 1.00 96.44 87 M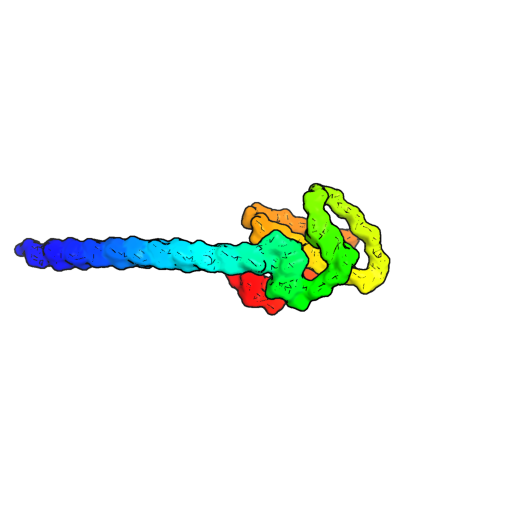ET A C 1
ATOM 731 O O . MET A 1 87 ? 2.082 -1.138 -2.907 1.00 96.44 87 MET A O 1
ATOM 735 N N . LYS A 1 88 ?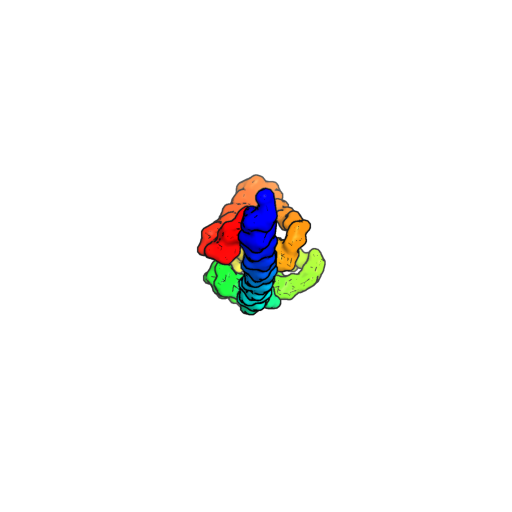 3.969 -1.513 -4.075 1.00 96.00 88 LYS A N 1
ATOM 736 C CA . LYS A 1 88 ? 4.835 -1.671 -2.893 1.00 96.00 88 LYS A CA 1
ATOM 737 C C . LYS A 1 88 ? 4.905 -0.396 -2.048 1.00 96.00 88 LYS A C 1
ATOM 739 O O . LYS A 1 88 ? 4.818 -0.475 -0.826 1.00 96.00 88 LYS A O 1
ATOM 744 N N . ALA A 1 89 ? 5.041 0.764 -2.690 1.00 95.75 89 ALA A N 1
ATOM 745 C CA . ALA A 1 89 ? 5.103 2.062 -2.022 1.00 95.75 89 ALA A CA 1
ATOM 746 C C . ALA A 1 89 ? 3.802 2.383 -1.273 1.00 95.75 89 ALA A C 1
ATOM 748 O O . ALA A 1 89 ? 3.852 2.772 -0.109 1.00 95.75 89 ALA A O 1
ATOM 749 N N . ILE A 1 90 ? 2.650 2.171 -1.917 1.00 95.38 90 ILE A N 1
ATOM 750 C CA . ILE A 1 90 ? 1.332 2.415 -1.314 1.00 95.38 90 ILE A CA 1
ATOM 751 C C . ILE A 1 90 ? 1.090 1.460 -0.146 1.00 95.38 90 ILE A C 1
ATOM 753 O O . ILE A 1 90 ? 0.726 1.913 0.934 1.00 95.38 90 ILE A O 1
ATOM 757 N N . TYR A 1 91 ? 1.354 0.161 -0.328 1.00 95.50 91 TYR A N 1
ATOM 758 C CA . TYR A 1 91 ? 1.234 -0.818 0.753 1.00 95.50 91 TYR A CA 1
ATOM 759 C C . TYR A 1 91 ? 2.100 -0.434 1.960 1.00 95.50 91 TYR A C 1
ATOM 761 O O . TYR A 1 91 ? 1.636 -0.459 3.098 1.00 95.50 91 TYR A O 1
ATOM 769 N N . PHE A 1 92 ? 3.352 -0.0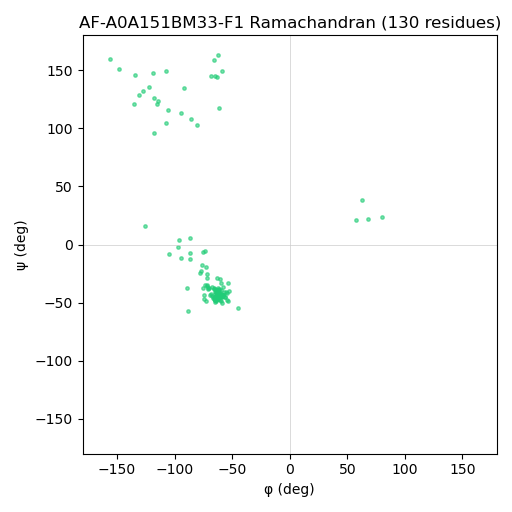29 1.720 1.00 95.06 92 PHE A N 1
ATOM 770 C CA . PHE A 1 92 ? 4.240 0.406 2.792 1.00 95.06 92 PHE A CA 1
ATOM 771 C C . PHE A 1 92 ? 3.706 1.652 3.511 1.00 95.06 92 PHE A C 1
ATOM 773 O O . PHE A 1 92 ? 3.704 1.677 4.739 1.00 95.06 92 PHE A O 1
ATOM 780 N N . ALA A 1 93 ? 3.230 2.657 2.772 1.00 94.50 93 ALA A N 1
ATOM 781 C CA . ALA A 1 93 ? 2.667 3.875 3.353 1.00 94.50 93 ALA A CA 1
ATOM 782 C C . ALA A 1 93 ? 1.388 3.606 4.168 1.00 94.50 93 ALA A C 1
ATOM 784 O O . ALA A 1 93 ? 1.226 4.173 5.243 1.00 94.50 93 ALA A O 1
ATOM 785 N N . ASP A 1 94 ? 0.513 2.710 3.702 1.00 92.12 94 ASP A N 1
ATOM 786 C CA . ASP A 1 94 ? -0.737 2.371 4.395 1.00 92.12 94 ASP A CA 1
ATOM 787 C C . ASP A 1 94 ? -0.492 1.561 5.682 1.00 92.12 94 ASP A C 1
ATOM 789 O O . ASP A 1 94 ? -1.150 1.779 6.697 1.00 92.12 94 ASP A O 1
ATOM 793 N N . LYS A 1 95 ? 0.495 0.651 5.685 1.00 91.25 95 LYS A N 1
ATOM 794 C CA . LYS A 1 95 ? 0.840 -0.147 6.880 1.00 91.25 95 LYS A CA 1
ATOM 795 C C . LYS A 1 95 ? 1.638 0.624 7.927 1.00 91.25 95 LYS A C 1
ATOM 797 O O . LYS A 1 95 ? 1.642 0.219 9.089 1.00 91.25 95 LYS A O 1
ATOM 802 N N . ASN A 1 96 ? 2.336 1.687 7.536 1.00 91.81 96 ASN A N 1
ATOM 803 C CA . ASN A 1 96 ? 3.236 2.421 8.419 1.00 91.81 96 ASN A CA 1
ATOM 804 C C . ASN A 1 96 ? 2.742 3.865 8.584 1.00 91.81 96 ASN A C 1
ATOM 806 O O . ASN A 1 96 ? 3.053 4.718 7.755 1.00 91.81 96 ASN A O 1
ATOM 810 N N . PRO A 1 97 ? 1.989 4.183 9.652 1.00 89.75 97 PRO A N 1
ATOM 811 C CA . PRO A 1 97 ? 1.511 5.543 9.859 1.00 89.75 97 PRO A CA 1
ATOM 812 C C . PRO A 1 97 ? 2.681 6.506 10.100 1.00 89.75 97 PRO A C 1
ATOM 814 O O . PRO A 1 97 ? 3.645 6.165 10.787 1.00 89.75 97 PRO A O 1
ATOM 817 N N . ARG A 1 98 ? 2.549 7.745 9.606 1.00 92.00 98 ARG A N 1
ATOM 818 C CA . ARG A 1 98 ? 3.538 8.835 9.762 1.00 92.00 98 ARG A CA 1
ATOM 819 C C . ARG A 1 98 ? 4.906 8.547 9.122 1.00 92.00 98 ARG A C 1
ATOM 821 O O . ARG A 1 98 ? 5.937 8.922 9.676 1.00 92.00 98 ARG A O 1
ATOM 828 N N . VAL A 1 99 ? 4.920 7.911 7.953 1.00 94.81 99 VAL A N 1
ATOM 829 C CA . VAL A 1 99 ? 6.135 7.746 7.139 1.00 94.81 99 VAL A CA 1
ATOM 830 C C . VAL A 1 99 ? 6.099 8.630 5.899 1.00 94.81 99 VAL A C 1
ATOM 832 O O . VAL A 1 99 ? 5.041 8.867 5.321 1.00 94.81 99 VAL A O 1
ATOM 835 N N . THR A 1 100 ? 7.277 9.059 5.452 1.00 95.06 100 THR A N 1
ATOM 836 C CA . THR A 1 100 ? 7.448 9.747 4.169 1.00 95.06 100 THR A CA 1
ATOM 837 C C . THR A 1 100 ? 8.090 8.788 3.179 1.00 95.06 100 THR A C 1
ATOM 839 O O . THR A 1 100 ? 9.235 8.375 3.364 1.00 95.06 1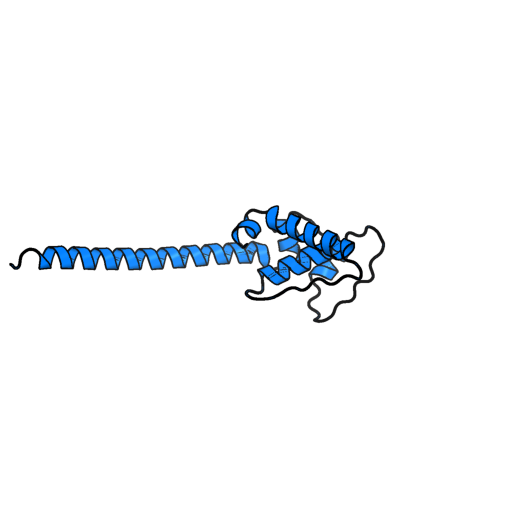00 THR A O 1
ATOM 842 N N . VAL A 1 101 ? 7.364 8.433 2.118 1.00 94.38 101 VAL A N 1
ATOM 843 C CA . VAL A 1 101 ? 7.892 7.604 1.026 1.00 94.38 101 VAL A CA 1
ATOM 844 C C . VAL A 1 101 ? 8.407 8.516 -0.083 1.00 94.38 101 VAL A C 1
ATOM 846 O O . VAL A 1 101 ? 7.632 9.215 -0.730 1.00 94.38 101 VAL A O 1
ATOM 849 N N . LEU A 1 102 ? 9.724 8.513 -0.301 1.00 95.06 102 LEU A N 1
ATOM 850 C CA . LEU A 1 102 ? 10.371 9.309 -1.344 1.00 95.06 102 LEU A CA 1
ATOM 851 C C . LEU A 1 102 ? 10.495 8.509 -2.646 1.00 95.06 102 LEU A C 1
ATOM 853 O O . LEU A 1 102 ? 10.949 7.366 -2.645 1.00 95.06 102 LEU A O 1
ATOM 857 N N . ILE A 1 103 ? 10.153 9.146 -3.764 1.00 91.44 103 ILE A N 1
ATOM 858 C CA . ILE A 1 103 ? 10.318 8.595 -5.111 1.00 91.44 103 ILE A CA 1
ATOM 859 C C . ILE A 1 103 ? 11.348 9.440 -5.839 1.00 91.44 103 ILE A C 1
ATOM 861 O O . ILE A 1 103 ? 11.174 10.647 -5.990 1.00 91.44 103 ILE A O 1
ATOM 865 N N . THR A 1 104 ? 12.409 8.798 -6.317 1.00 94.25 104 THR A N 1
ATOM 866 C CA . THR A 1 104 ? 13.473 9.456 -7.073 1.00 94.25 104 THR A CA 1
ATOM 867 C C . THR A 1 104 ? 13.566 8.863 -8.473 1.00 94.25 104 THR A C 1
ATOM 869 O O . THR A 1 104 ? 13.263 7.691 -8.705 1.00 94.25 104 THR A O 1
ATOM 872 N N . SER A 1 105 ? 13.940 9.692 -9.442 1.00 94.19 105 SER A N 1
ATOM 873 C CA . SER A 1 105 ? 14.146 9.270 -10.827 1.00 94.19 105 SER A CA 1
ATOM 874 C C . SER A 1 105 ? 15.106 10.239 -11.525 1.00 94.19 105 SER A C 1
ATOM 876 O O . SER A 1 105 ? 15.238 11.374 -11.063 1.00 94.19 105 SER A O 1
ATOM 878 N N . PRO A 1 106 ? 15.759 9.844 -12.631 1.00 95.44 106 PRO A N 1
ATOM 879 C CA . PRO A 1 106 ? 16.731 10.705 -13.298 1.00 95.44 106 PRO A CA 1
ATOM 880 C C . PRO A 1 106 ? 16.109 11.873 -14.084 1.00 95.44 106 PRO A C 1
ATOM 882 O O . PRO A 1 106 ? 16.849 12.704 -14.599 1.00 95.44 106 PRO A O 1
ATOM 885 N N . SER A 1 107 ? 14.777 11.970 -14.207 1.00 97.00 107 SER A N 1
ATOM 886 C CA . SER A 1 107 ? 14.123 13.098 -14.890 1.00 97.00 107 SER A CA 1
ATOM 887 C C . SER A 1 107 ? 12.759 13.442 -14.295 1.00 97.00 107 SER A C 1
ATOM 889 O O . SER A 1 107 ? 12.029 12.555 -13.857 1.00 97.00 107 SER A O 1
ATOM 891 N N . LEU A 1 108 ? 12.358 14.716 -14.388 1.00 95.12 108 LEU A N 1
ATOM 892 C CA . LEU A 1 108 ? 11.046 15.179 -13.917 1.00 95.12 108 LEU A CA 1
ATOM 893 C C . LEU A 1 108 ? 9.885 14.396 -14.553 1.00 95.12 108 LEU A C 1
ATOM 895 O O . LEU A 1 108 ? 8.934 14.014 -13.877 1.00 95.12 108 LEU A O 1
ATOM 899 N N . ARG A 1 109 ? 9.971 14.098 -15.856 1.00 95.50 109 ARG A N 1
ATOM 900 C CA . ARG A 1 109 ? 8.938 13.320 -16.554 1.00 95.50 109 ARG A CA 1
ATOM 901 C C . ARG A 1 109 ? 8.758 11.933 -15.937 1.00 95.50 109 ARG A C 1
ATOM 903 O O . ARG A 1 109 ? 7.631 11.474 -15.791 1.00 95.50 109 ARG A O 1
ATOM 910 N N . GLN A 1 110 ? 9.847 11.253 -15.588 1.00 94.44 110 GLN A N 1
ATOM 911 C CA . GLN A 1 110 ? 9.767 9.913 -15.004 1.00 94.44 110 GLN A CA 1
ATOM 912 C C . GLN A 1 110 ? 9.213 9.937 -13.580 1.00 94.44 110 GLN A C 1
ATOM 914 O O . GLN A 1 110 ? 8.411 9.065 -13.243 1.00 94.44 110 GLN A O 1
ATOM 919 N N . SER A 1 111 ? 9.572 10.943 -12.776 1.00 95.44 111 SER A N 1
ATOM 920 C CA . SER A 1 111 ? 8.977 11.111 -11.448 1.00 95.44 111 SER A CA 1
ATOM 921 C C . SER A 1 111 ? 7.484 11.397 -11.548 1.00 95.44 111 SER A C 1
ATOM 923 O O . SER A 1 111 ? 6.716 10.795 -10.804 1.00 95.44 111 SER A O 1
ATOM 925 N N . MET A 1 112 ? 7.059 12.223 -12.511 1.00 95.19 112 MET A N 1
ATOM 926 C CA . MET A 1 112 ? 5.639 12.507 -12.735 1.00 95.19 112 MET A CA 1
ATOM 927 C C . MET A 1 112 ? 4.865 11.261 -13.169 1.00 95.19 112 MET A C 1
ATOM 929 O O . MET A 1 112 ? 3.841 10.963 -12.576 1.00 95.19 112 MET A O 1
ATOM 933 N N . ILE A 1 113 ? 5.389 10.453 -14.099 1.00 94.62 113 ILE A N 1
ATOM 934 C CA . ILE A 1 113 ? 4.741 9.188 -14.505 1.00 94.62 113 ILE A CA 1
ATOM 935 C C . ILE A 1 113 ? 4.531 8.253 -13.303 1.00 94.62 113 ILE A C 1
ATOM 937 O O . ILE A 1 113 ? 3.495 7.595 -13.188 1.00 94.62 113 ILE A O 1
ATOM 941 N N . MET A 1 114 ? 5.520 8.165 -12.411 1.00 95.06 114 MET A N 1
ATOM 942 C CA . MET A 1 114 ? 5.406 7.351 -11.202 1.00 95.06 114 MET A CA 1
ATOM 943 C C . MET A 1 114 ? 4.367 7.928 -10.232 1.00 95.06 114 MET A C 1
ATOM 945 O O . MET A 1 114 ? 3.545 7.182 -9.696 1.00 95.06 114 MET A O 1
ATOM 949 N N . PHE A 1 115 ? 4.386 9.246 -10.032 1.00 94.62 115 PHE A N 1
ATOM 950 C CA . PHE A 1 115 ? 3.444 9.948 -9.167 1.00 94.62 115 PHE A CA 1
ATOM 951 C C . PHE A 1 115 ? 2.001 9.827 -9.671 1.00 94.62 115 PHE A C 1
ATOM 953 O O . PHE A 1 115 ? 1.115 9.475 -8.895 1.00 94.62 115 PHE A O 1
ATOM 960 N N . ASP A 1 116 ? 1.767 10.001 -10.972 1.00 95.00 116 ASP A N 1
ATOM 961 C CA . ASP A 1 116 ? 0.461 9.817 -11.612 1.00 95.00 116 ASP A CA 1
ATOM 962 C C . ASP A 1 116 ? -0.045 8.386 -11.428 1.00 95.00 116 ASP A C 1
ATOM 964 O O . ASP A 1 116 ? -1.228 8.162 -11.155 1.00 95.00 116 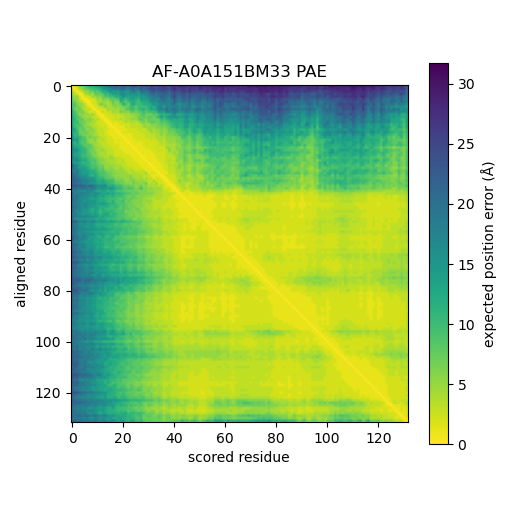ASP A O 1
ATOM 968 N N . ARG A 1 117 ? 0.849 7.389 -11.517 1.00 95.50 117 ARG A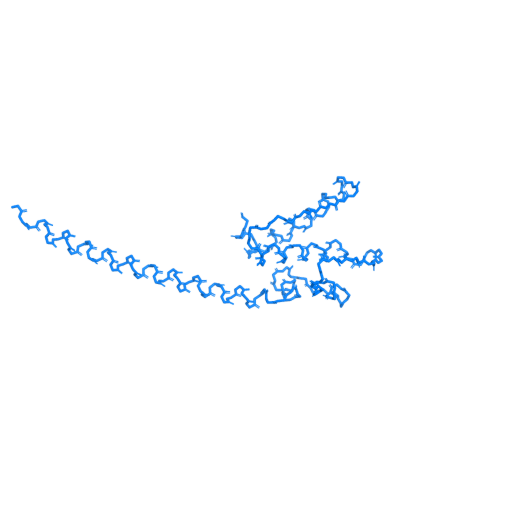 N 1
ATOM 969 C CA . ARG A 1 117 ? 0.473 5.988 -11.307 1.00 95.50 117 ARG A CA 1
ATOM 970 C C . ARG A 1 117 ? 0.025 5.725 -9.873 1.00 95.50 117 ARG A C 1
ATOM 972 O O . ARG A 1 117 ? -0.971 5.031 -9.674 1.00 95.50 117 ARG A O 1
ATOM 979 N N . ILE A 1 118 ? 0.733 6.279 -8.893 1.00 95.12 118 ILE A N 1
ATOM 980 C CA . ILE A 1 118 ? 0.363 6.180 -7.475 1.00 95.12 118 ILE A CA 1
ATOM 981 C C . ILE A 1 118 ? -0.952 6.902 -7.211 1.00 95.12 118 ILE A C 1
ATOM 983 O O . ILE A 1 118 ? -1.855 6.328 -6.615 1.00 95.12 118 ILE A O 1
ATOM 987 N N . THR A 1 119 ? -1.081 8.124 -7.713 1.00 94.19 119 THR A N 1
ATOM 988 C CA . THR A 1 119 ? -2.283 8.954 -7.600 1.00 94.19 119 THR A CA 1
ATOM 989 C C . THR A 1 119 ? -3.494 8.219 -8.172 1.00 94.19 119 THR A C 1
ATOM 991 O O . THR A 1 119 ? -4.524 8.108 -7.511 1.00 94.19 119 THR A O 1
ATOM 994 N N . THR A 1 120 ? -3.346 7.601 -9.347 1.00 94.19 120 THR A N 1
ATOM 995 C CA . THR A 1 120 ? -4.383 6.751 -9.949 1.00 94.19 120 THR A CA 1
ATOM 996 C C . THR A 1 120 ? -4.824 5.652 -8.985 1.00 94.19 120 THR A C 1
ATOM 998 O O . THR A 1 120 ? -6.018 5.470 -8.780 1.00 94.19 120 THR A O 1
ATOM 1001 N N . PHE A 1 121 ? -3.887 4.937 -8.357 1.00 94.12 121 PHE A N 1
ATOM 1002 C CA . PHE A 1 121 ? -4.228 3.890 -7.394 1.00 94.12 121 PHE A CA 1
ATOM 1003 C C . PHE A 1 121 ? -4.942 4.427 -6.159 1.00 94.12 121 PHE A C 1
ATOM 1005 O O . PHE A 1 121 ? -6.002 3.917 -5.796 1.00 94.12 121 PHE A O 1
ATOM 1012 N N . VAL A 1 122 ? -4.396 5.478 -5.556 1.00 93.69 122 VAL A N 1
ATOM 1013 C CA . VAL A 1 122 ? -4.938 6.097 -4.346 1.00 93.69 122 VAL A CA 1
ATOM 1014 C C . VAL A 1 122 ? -6.378 6.562 -4.562 1.00 93.69 122 VAL A C 1
ATOM 1016 O O . VAL A 1 122 ? -7.248 6.274 -3.746 1.00 93.69 122 VAL A O 1
ATOM 1019 N N . TYR A 1 123 ? -6.669 7.190 -5.702 1.00 92.94 123 TYR A N 1
ATOM 1020 C CA . TYR A 1 123 ? -8.015 7.683 -5.993 1.00 92.94 123 TYR A CA 1
ATOM 1021 C C . TYR A 1 123 ? -8.947 6.651 -6.643 1.00 92.94 123 TYR A C 1
ATOM 1023 O O . TYR A 1 123 ? -10.159 6.887 -6.680 1.00 92.94 123 TYR A O 1
ATOM 1031 N N . SER A 1 124 ? -8.431 5.511 -7.120 1.00 88.88 124 SER A N 1
ATOM 1032 C CA . SER A 1 124 ? -9.246 4.454 -7.745 1.00 88.88 124 SER A CA 1
ATOM 1033 C C . SER A 1 124 ? -10.097 3.654 -6.759 1.00 88.88 124 SER A C 1
ATOM 1035 O O . SER A 1 124 ? -11.073 3.032 -7.172 1.00 88.88 124 SER A O 1
ATOM 1037 N N . THR A 1 125 ? -9.768 3.683 -5.464 1.00 86.81 125 THR A N 1
ATOM 1038 C CA . THR A 1 125 ? -10.420 2.840 -4.453 1.00 86.81 125 THR A CA 1
ATOM 1039 C C . THR A 1 125 ? -11.040 3.708 -3.354 1.00 86.81 125 THR A C 1
ATOM 1041 O O . THR A 1 125 ? -10.384 4.634 -2.869 1.00 86.81 125 THR A O 1
ATOM 1044 N N . PRO A 1 126 ? -12.283 3.434 -2.912 1.00 85.31 126 PRO A N 1
ATOM 1045 C CA . PRO A 1 126 ? -12.868 4.134 -1.767 1.00 85.31 126 PRO A CA 1
ATOM 1046 C C . PRO A 1 126 ? -12.051 3.954 -0.481 1.00 85.31 126 PRO A C 1
ATOM 1048 O O . PRO A 1 126 ? -11.975 4.869 0.332 1.00 85.31 126 PRO A O 1
ATOM 1051 N N . TYR A 1 127 ? -11.414 2.789 -0.321 1.00 88.00 127 TYR A N 1
ATOM 1052 C CA . TYR A 1 127 ? -10.577 2.469 0.835 1.00 88.00 127 TYR A CA 1
ATOM 1053 C C . TYR A 1 127 ? -9.414 3.457 0.989 1.00 88.00 127 TYR A C 1
ATOM 1055 O O . TYR A 1 127 ? -9.246 4.032 2.059 1.00 88.00 127 TYR A O 1
ATOM 1063 N N . LEU A 1 128 ? -8.647 3.699 -0.081 1.00 88.69 128 LEU A N 1
ATOM 1064 C CA . LEU A 1 128 ? -7.520 4.634 -0.037 1.00 88.69 128 LEU A CA 1
ATOM 1065 C C . LEU A 1 128 ? -7.969 6.092 -0.046 1.00 88.69 128 LEU A C 1
ATOM 1067 O O . LEU A 1 128 ? -7.384 6.907 0.659 1.00 88.69 128 LEU A O 1
ATOM 1071 N N . ARG A 1 129 ? -9.027 6.418 -0.796 1.00 87.75 129 ARG A N 1
ATOM 1072 C CA . ARG A 1 129 ? -9.553 7.785 -0.876 1.00 87.75 129 ARG A CA 1
ATOM 1073 C C . ARG A 1 129 ? -9.949 8.341 0.492 1.00 87.75 129 ARG A C 1
ATOM 1075 O O . ARG A 1 129 ? -9.742 9.519 0.734 1.00 87.75 129 ARG A O 1
ATOM 1082 N N . ASN A 1 130 ? -10.488 7.505 1.377 1.00 83.88 130 ASN A N 1
ATOM 1083 C CA . ASN A 1 130 ? -10.891 7.919 2.723 1.00 83.88 130 ASN A CA 1
ATOM 1084 C C . ASN A 1 130 ? -9.708 8.111 3.694 1.00 83.88 130 ASN A C 1
ATOM 1086 O O . ASN A 1 130 ? -9.929 8.524 4.831 1.00 83.88 130 ASN A O 1
ATOM 1090 N N . LYS A 1 131 ? -8.478 7.770 3.282 1.00 81.81 131 LYS A N 1
ATOM 1091 C CA . LYS A 1 131 ? -7.255 7.876 4.096 1.00 81.81 131 LYS A CA 1
ATOM 1092 C C . LYS A 1 131 ? -6.344 9.046 3.705 1.00 81.81 131 LYS A C 1
ATOM 1094 O O . LYS A 1 131 ? -5.359 9.276 4.406 1.00 81.81 131 LYS A O 1
ATOM 1099 N N . VAL A 1 132 ? -6.640 9.731 2.599 1.00 79.06 132 VAL A N 1
ATOM 1100 C CA . VAL A 1 132 ? -5.949 10.953 2.142 1.00 79.06 132 VAL A CA 1
ATOM 1101 C C . VAL A 1 132 ? -6.650 12.169 2.721 1.00 79.06 132 VAL A C 1
ATOM 1103 O O . VAL A 1 132 ? -5.929 13.060 3.215 1.00 79.06 132 VAL A O 1
#

Nearest PDB structures (foldseek):
  3jv2-assembly2_B  TM=5.477E-01  e=3.393E+00  Bacillus subtilis

Solvent-accessible surface area (backbone atoms only — not comparable to full-atom values): 7972 Å² total; per-residue (Å²): 135,72,75,61,58,59,55,50,53,49,51,50,54,50,50,53,53,50,50,53,51,47,53,54,50,51,51,51,52,52,50,55,50,47,57,54,51,46,75,45,55,77,40,60,60,49,25,30,39,70,61,67,68,38,82,70,52,73,74,45,40,56,61,48,66,55,79,64,96,74,83,85,84,93,73,69,85,95,72,50,64,68,58,48,52,37,52,42,52,50,49,51,50,73,74,37,82,96,62,86,86,85,86,84,59,101,42,72,70,58,42,47,56,51,48,52,54,38,50,50,54,39,68,71,25,74,77,47,48,77,73,112

Mean predicted aligned error: 7.3 Å

Secondary structure (DSSP, 8-state):
--HHHHHHHHHHHHHHHHHHHHHHHHHHHHHHHHHHHHHHHSSHHHHHHHTS-----HHHHHHHH---SS------TTS-HHHHHHHHHHHHHHHSTT-------SSHHHHHHHHHHHHHHHHH-HHHHTT-